Protein AF-A0A914VH78-F1 (afdb_monomer_lite)

Radius of gyration: 12.43 Å; chains: 1; bounding box: 32×19×25 Å

Sequence (62 aa):
MNDVSVGIEIVNSGDEPFPEVQEMAVAALSKAIVGRYGILPKNIVSHADFDPRNKEDVSGYF

Secondary structure (DSSP, 8-state):
-GGG---------SSSPPPHHHHHHHHHHHHHHHHHHT--GGG---STTT-TTT--PSPTT-

Foldseek 3Di:
DVVPDDDDDADDPLPDAGDPVSVVVCVVVVVVVCVVPVDDPVNPDFPCVVVVPPDCPPRPRD

InterPro domains:
  IPR002502 N-acetylmuramoyl-L-alanine amidase domain [PF01510] (1-57)
  IPR002502 N-acetylmuramoyl-L-alanine amidase domain [cd06583] (2-57)
  IPR036505 N-acetylmuramoyl-L-alanine amidase/PGRP domain superfamily [G3DSA:3.40.80.10] (1-62)
  IPR036505 N-acetylmuramoyl-L-alanine amidase/PGRP domain superfamily [SSF55846] (1-57)
  IPR051206 N-acetylmuramoyl-L-alanine amidase 2 [PTHR30417] (1-57)

pLDDT: mean 85.01, std 13.75, range [56.81, 98.06]

Organism: NCBI:txid2011161

Structure (mmCIF, N/CA/C/O backbone):
data_AF-A0A914VH78-F1
#
_entry.id   AF-A0A914VH78-F1
#
loop_
_atom_site.group_PDB
_atom_site.id
_atom_site.type_symbol
_atom_site.label_atom_id
_atom_site.label_alt_id
_atom_site.label_comp_id
_atom_site.label_asym_id
_atom_site.label_entity_id
_atom_site.label_seq_id
_atom_site.pdbx_PDB_ins_code
_atom_site.Cartn_x
_atom_site.Cartn_y
_atom_site.Cartn_z
_atom_site.occupancy
_atom_site.B_iso_or_equiv
_atom_site.auth_seq_id
_atom_site.auth_comp_id
_atom_site.auth_asym_id
_atom_site.auth_atom_id
_atom_site.pdbx_PDB_model_num
ATOM 1 N N . MET A 1 1 ? 4.100 -9.748 10.777 1.00 69.38 1 MET A N 1
ATOM 2 C CA . MET A 1 1 ? 2.915 -8.882 10.594 1.00 69.38 1 MET A CA 1
ATOM 3 C C . MET A 1 1 ? 1.797 -9.557 9.794 1.00 69.38 1 MET A C 1
ATOM 5 O O . MET A 1 1 ? 0.706 -9.013 9.724 1.00 69.38 1 MET A O 1
ATOM 9 N N . ASN A 1 2 ? 2.030 -10.761 9.260 1.00 77.19 2 ASN A N 1
ATOM 10 C CA . ASN A 1 2 ? 1.143 -11.446 8.313 1.00 77.19 2 ASN A CA 1
ATOM 11 C C . ASN A 1 2 ? -0.256 -11.780 8.864 1.00 77.19 2 ASN A C 1
ATOM 13 O O . ASN A 1 2 ? -1.183 -11.937 8.083 1.00 77.19 2 ASN A O 1
ATOM 17 N N . ASP A 1 3 ? -0.425 -11.839 10.186 1.00 86.00 3 ASP A N 1
ATOM 1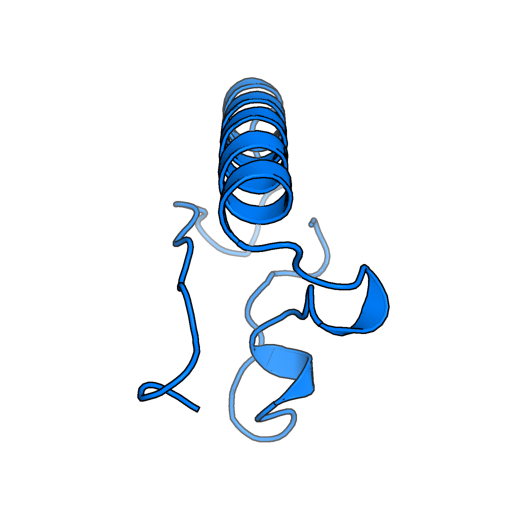8 C CA . ASP A 1 3 ? -1.704 -12.202 10.812 1.00 86.00 3 ASP A CA 1
ATOM 19 C C . ASP A 1 3 ? -2.728 -11.051 10.831 1.00 86.00 3 ASP A C 1
ATOM 21 O O . ASP A 1 3 ? -3.914 -11.282 11.055 1.00 86.00 3 ASP A O 1
ATOM 25 N N . VAL A 1 4 ? -2.287 -9.801 10.630 1.00 90.38 4 VAL A N 1
ATOM 26 C CA . VAL A 1 4 ? -3.114 -8.583 10.798 1.00 90.38 4 VAL A CA 1
ATOM 27 C C . VAL A 1 4 ? -2.903 -7.557 9.679 1.00 90.38 4 VAL A C 1
ATOM 29 O O . VAL A 1 4 ? -3.070 -6.355 9.872 1.00 90.38 4 VAL A O 1
ATOM 32 N N . SER A 1 5 ? -2.491 -8.028 8.506 1.00 92.12 5 SER A N 1
ATOM 33 C CA . SER A 1 5 ? -1.992 -7.215 7.398 1.00 92.12 5 SER A CA 1
ATOM 34 C C . SER A 1 5 ? -2.655 -7.629 6.086 1.00 92.12 5 SER A C 1
ATOM 36 O O . SER A 1 5 ? -3.018 -8.789 5.898 1.00 92.12 5 SER A O 1
ATOM 38 N N . VAL A 1 6 ? -2.810 -6.667 5.175 1.00 93.56 6 VAL A N 1
ATOM 39 C CA . VAL A 1 6 ? -3.153 -6.921 3.773 1.00 93.56 6 VAL A CA 1
ATOM 40 C C . VAL A 1 6 ? -1.971 -6.455 2.932 1.00 93.56 6 VAL A C 1
ATOM 42 O O . VAL A 1 6 ? -1.668 -5.265 2.920 1.00 93.56 6 VAL A O 1
ATOM 45 N N . GLY A 1 7 ? -1.297 -7.391 2.265 1.00 93.06 7 GLY A N 1
ATOM 46 C CA . GLY A 1 7 ? -0.229 -7.085 1.313 1.00 93.06 7 GLY A CA 1
ATOM 47 C C . GLY A 1 7 ? -0.796 -6.746 -0.066 1.00 93.06 7 GLY A C 1
ATOM 48 O O . GLY A 1 7 ? -1.713 -7.420 -0.538 1.00 93.06 7 GLY A O 1
ATOM 49 N N . ILE A 1 8 ? -0.253 -5.707 -0.703 1.00 93.12 8 ILE A N 1
ATOM 50 C CA . ILE A 1 8 ? -0.522 -5.357 -2.102 1.00 93.12 8 ILE A CA 1
ATOM 51 C C . ILE A 1 8 ? 0.818 -5.395 -2.831 1.00 93.12 8 ILE A C 1
ATOM 53 O O . ILE A 1 8 ? 1.680 -4.564 -2.573 1.00 93.12 8 ILE A O 1
ATOM 57 N N . GLU A 1 9 ? 0.976 -6.358 -3.734 1.00 91.56 9 GLU A N 1
ATOM 58 C CA . GLU A 1 9 ? 2.175 -6.495 -4.561 1.00 91.56 9 GLU A CA 1
ATOM 59 C C . GLU A 1 9 ? 2.001 -5.706 -5.861 1.00 91.56 9 GLU A C 1
ATOM 61 O O . GLU A 1 9 ? 0.999 -5.869 -6.566 1.00 91.56 9 GLU A O 1
ATOM 66 N N . ILE A 1 10 ? 2.977 -4.859 -6.185 1.00 90.88 10 ILE A N 1
ATOM 67 C CA . ILE A 1 10 ? 2.978 -4.032 -7.395 1.00 90.88 10 ILE A CA 1
ATOM 68 C C . ILE A 1 10 ? 4.133 -4.499 -8.275 1.00 90.88 10 ILE A C 1
ATOM 70 O O . ILE A 1 10 ? 5.291 -4.456 -7.868 1.00 90.88 10 ILE A O 1
ATOM 74 N N . VAL A 1 11 ? 3.821 -4.978 -9.479 1.00 91.56 11 VAL A N 1
ATOM 75 C CA . VAL A 1 11 ? 4.835 -5.506 -10.400 1.00 91.56 11 VAL A CA 1
ATOM 76 C C . VAL A 1 11 ? 5.666 -4.358 -10.964 1.00 91.56 11 VAL A C 1
ATOM 78 O O . VAL A 1 11 ? 5.153 -3.552 -11.739 1.00 91.56 11 VAL A O 1
ATOM 81 N N . ASN A 1 12 ? 6.948 -4.334 -10.615 1.00 89.19 12 ASN A N 1
ATOM 82 C CA . ASN A 1 12 ? 7.948 -3.383 -11.088 1.00 89.19 12 ASN A CA 1
ATOM 83 C C . ASN A 1 12 ? 9.329 -4.061 -11.060 1.00 89.19 12 ASN A C 1
ATOM 85 O O . ASN A 1 12 ? 9.557 -4.965 -10.253 1.00 89.19 12 ASN A O 1
ATOM 89 N N . SER A 1 13 ? 10.238 -3.667 -11.952 1.00 85.94 13 SER A N 1
ATOM 90 C CA 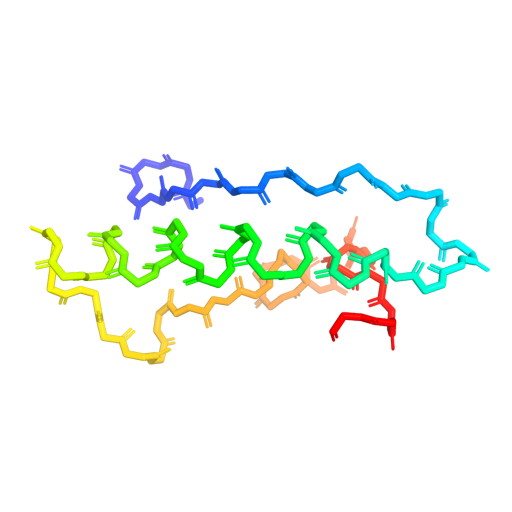. SER A 1 13 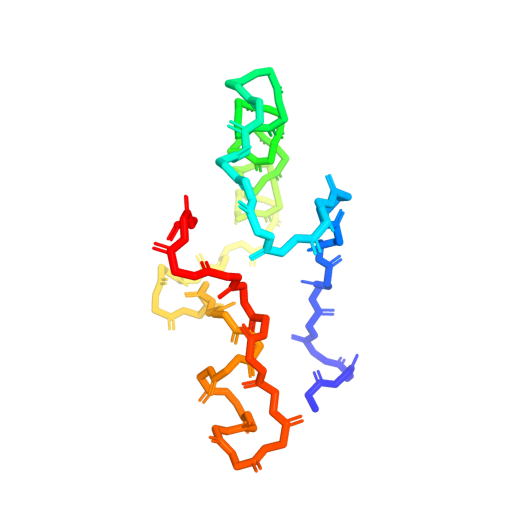? 11.604 -4.212 -12.011 1.00 85.94 13 SER A CA 1
ATOM 91 C C . SER A 1 13 ? 12.535 -3.656 -10.926 1.00 85.94 13 SER A C 1
ATOM 93 O O . SER A 1 13 ? 13.601 -4.222 -10.692 1.00 85.94 13 SER A O 1
ATOM 95 N N . GLY A 1 14 ? 12.134 -2.582 -10.240 1.00 83.94 14 GLY A N 1
ATOM 96 C CA . GLY A 1 14 ? 12.885 -1.909 -9.179 1.00 83.94 14 GLY A CA 1
ATOM 97 C C . GLY A 1 14 ? 13.812 -0.793 -9.668 1.00 83.94 14 GLY A C 1
ATOM 98 O O . GLY A 1 14 ? 14.258 0.015 -8.856 1.00 83.94 14 GLY A O 1
ATOM 99 N N . ASP A 1 15 ? 14.078 -0.714 -10.973 1.00 85.62 15 ASP A N 1
ATOM 100 C CA . ASP A 1 15 ? 14.985 0.247 -11.616 1.00 85.62 15 ASP A CA 1
ATOM 101 C C . ASP A 1 15 ? 14.271 1.248 -12.546 1.00 85.62 15 ASP A C 1
ATOM 103 O O . ASP A 1 15 ? 14.921 2.038 -13.234 1.00 85.62 15 ASP A O 1
ATOM 107 N N . GLU A 1 16 ? 12.936 1.259 -12.529 1.00 86.50 16 GLU A N 1
ATOM 108 C CA . GLU A 1 16 ? 12.098 2.169 -13.310 1.00 86.50 16 GLU A CA 1
ATOM 109 C C . GLU A 1 16 ? 10.889 2.689 -12.505 1.00 86.50 16 GLU A C 1
ATOM 111 O O . GLU A 1 16 ? 10.437 2.016 -11.572 1.00 86.50 16 GLU A O 1
ATOM 116 N N . PRO A 1 17 ? 10.326 3.863 -12.860 1.00 90.00 17 PRO A N 1
ATOM 117 C CA . PRO A 1 17 ? 9.092 4.360 -12.257 1.00 90.00 17 PRO A CA 1
ATOM 118 C C . PRO A 1 17 ? 7.892 3.431 -12.462 1.00 90.00 17 PRO A C 1
ATOM 120 O O . PRO A 1 17 ? 7.800 2.712 -13.460 1.00 90.00 17 PRO A O 1
ATOM 123 N N . PHE A 1 18 ? 6.922 3.500 -11.552 1.00 92.25 18 PHE A N 1
ATOM 124 C CA . PHE A 1 18 ? 5.669 2.768 -11.702 1.00 92.25 18 PHE A CA 1
ATOM 125 C C . PHE A 1 18 ? 4.810 3.385 -12.820 1.00 92.25 18 PHE A C 1
ATOM 127 O O . PHE A 1 18 ? 4.713 4.608 -12.937 1.00 92.25 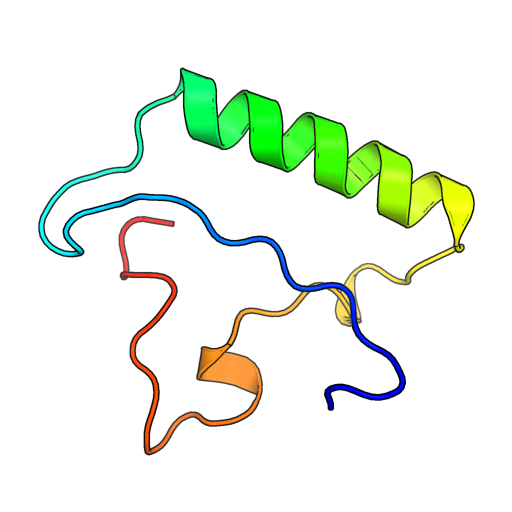18 PHE A O 1
ATOM 134 N N . PRO A 1 19 ? 4.151 2.571 -13.665 1.00 94.31 19 PRO A N 1
ATOM 135 C CA . PRO A 1 19 ? 3.169 3.084 -14.610 1.00 94.31 19 PRO A CA 1
ATOM 136 C C . PRO A 1 19 ? 2.000 3.760 -13.880 1.00 94.31 19 PRO A C 1
ATOM 138 O O . PRO A 1 19 ? 1.399 3.156 -12.993 1.00 94.31 19 PRO A O 1
ATOM 141 N N . GLU A 1 20 ? 1.590 4.950 -14.327 1.00 94.50 20 GLU A N 1
ATOM 142 C CA . GLU A 1 20 ? 0.479 5.724 -13.733 1.00 94.50 20 GLU A CA 1
ATOM 143 C C . GLU A 1 20 ? -0.801 4.882 -13.554 1.00 94.50 20 GLU A C 1
ATOM 145 O O . GLU A 1 20 ? -1.489 4.949 -12.536 1.00 94.50 20 GLU A O 1
ATOM 150 N N . VAL A 1 21 ? -1.100 4.007 -14.520 1.00 96.19 21 VAL A N 1
ATOM 151 C CA . VAL A 1 21 ? -2.256 3.099 -14.453 1.00 96.19 21 VAL A CA 1
ATOM 152 C C . VAL A 1 21 ? -2.191 2.123 -13.272 1.00 96.19 21 VAL A C 1
ATOM 154 O O . VAL A 1 21 ? -3.234 1.788 -12.707 1.00 96.19 21 VAL A O 1
ATOM 157 N N . GLN A 1 22 ? -0.994 1.675 -12.878 1.00 95.69 22 GLN A N 1
ATOM 158 C CA . GLN A 1 22 ? -0.806 0.828 -11.701 1.00 95.69 22 GLN A CA 1
ATOM 159 C C . GLN A 1 22 ? -0.973 1.643 -10.417 1.00 95.69 22 GLN A C 1
ATOM 161 O O . GLN A 1 22 ? -1.705 1.209 -9.528 1.00 95.69 22 GLN A O 1
ATOM 166 N N . GLU A 1 23 ? -0.382 2.837 -10.338 1.00 94.56 23 GLU A N 1
ATOM 167 C CA . GLU A 1 23 ? -0.533 3.734 -9.183 1.00 94.56 23 GLU A CA 1
ATOM 168 C C . GLU A 1 23 ? -2.009 4.065 -8.917 1.00 94.56 23 GLU A C 1
ATOM 170 O O . GLU A 1 23 ? -2.501 3.931 -7.793 1.00 94.56 23 GLU A O 1
ATOM 175 N N . MET A 1 24 ? -2.760 4.412 -9.969 1.00 96.88 24 MET A N 1
ATOM 176 C CA . MET A 1 24 ? -4.195 4.685 -9.877 1.00 96.88 24 MET A CA 1
ATOM 177 C C . MET A 1 24 ? -4.988 3.466 -9.388 1.00 96.88 24 MET A C 1
ATOM 179 O O . MET A 1 24 ? -5.885 3.606 -8.548 1.00 96.88 24 MET A O 1
ATOM 183 N N . ALA A 1 25 ? -4.665 2.270 -9.891 1.00 97.06 25 ALA A N 1
ATOM 184 C CA . ALA A 1 25 ? -5.320 1.032 -9.479 1.00 97.06 25 ALA A CA 1
ATOM 185 C C . ALA A 1 25 ? -5.047 0.712 -8.001 1.00 97.06 25 ALA A C 1
ATOM 187 O O . ALA A 1 25 ? -5.977 0.396 -7.252 1.00 97.06 25 ALA A O 1
ATOM 188 N N . VAL A 1 26 ? -3.796 0.864 -7.558 1.00 96.25 26 VAL A N 1
ATOM 189 C CA . VAL A 1 26 ? -3.388 0.655 -6.163 1.00 96.25 26 VAL A CA 1
ATOM 190 C C . VAL A 1 26 ? -4.054 1.674 -5.246 1.00 96.25 26 VAL A C 1
ATOM 192 O O . VAL A 1 26 ? -4.574 1.298 -4.194 1.00 96.25 26 VAL A O 1
ATOM 195 N N . ALA A 1 27 ? -4.128 2.945 -5.647 1.00 96.06 27 ALA A N 1
ATOM 196 C CA . ALA A 1 27 ? -4.801 3.984 -4.875 1.00 96.06 27 ALA A CA 1
ATOM 197 C C . ALA A 1 27 ? -6.303 3.697 -4.712 1.00 96.06 27 ALA A C 1
ATOM 199 O O . ALA A 1 27 ? -6.855 3.861 -3.619 1.00 96.06 27 ALA A O 1
ATOM 200 N N . ALA A 1 28 ? -6.976 3.249 -5.777 1.00 98.00 28 ALA A N 1
ATOM 201 C CA . ALA A 1 28 ? -8.389 2.882 -5.730 1.00 98.00 28 ALA A CA 1
ATOM 202 C C . ALA A 1 28 ? -8.636 1.669 -4.816 1.00 98.00 28 ALA A C 1
ATOM 204 O O . ALA A 1 28 ? -9.520 1.716 -3.954 1.00 98.00 28 ALA A O 1
ATOM 205 N N . LEU A 1 29 ? -7.823 0.616 -4.952 1.00 97.50 29 LEU A N 1
ATOM 206 C CA . LEU A 1 29 ? -7.905 -0.582 -4.115 1.00 97.50 29 LEU A CA 1
ATOM 207 C C . LEU A 1 29 ? -7.635 -0.259 -2.639 1.00 97.50 29 LEU A C 1
ATOM 209 O O . LEU A 1 29 ? -8.410 -0.650 -1.764 1.00 97.50 29 LEU A O 1
ATOM 213 N N . SER A 1 30 ? -6.585 0.516 -2.366 1.00 96.81 30 SER A N 1
ATOM 214 C CA . SER A 1 30 ? -6.209 0.938 -1.014 1.00 96.81 30 SER A CA 1
ATOM 215 C C . SER A 1 30 ? -7.341 1.706 -0.335 1.00 96.81 30 SER A C 1
ATOM 217 O O . SER A 1 30 ? -7.713 1.388 0.794 1.00 96.81 30 SER A O 1
ATOM 219 N N . LYS A 1 31 ? -7.971 2.659 -1.037 1.00 97.31 31 LYS A N 1
ATOM 220 C CA . LYS A 1 31 ? -9.133 3.400 -0.514 1.00 97.31 31 LYS A CA 1
ATOM 221 C C . LYS A 1 31 ? -10.305 2.477 -0.179 1.00 97.31 31 LYS A C 1
ATOM 223 O O . LYS A 1 31 ? -10.942 2.661 0.859 1.00 97.31 31 LYS A O 1
ATOM 228 N N . ALA A 1 32 ? -10.579 1.478 -1.019 1.00 98.06 32 ALA A N 1
ATOM 229 C CA . ALA A 1 32 ? -11.650 0.516 -0.771 1.00 98.06 32 ALA A CA 1
ATOM 230 C C . ALA A 1 32 ? -11.382 -0.340 0.481 1.00 98.06 32 ALA A C 1
ATOM 232 O O . ALA A 1 32 ? -12.280 -0.525 1.304 1.00 98.06 32 ALA A O 1
ATOM 233 N N . ILE A 1 33 ? -10.147 -0.820 0.662 1.00 97.56 33 ILE A N 1
ATOM 234 C CA . ILE A 1 33 ? -9.739 -1.607 1.837 1.00 97.56 33 ILE A CA 1
ATOM 235 C C . ILE A 1 33 ? -9.796 -0.747 3.106 1.00 97.56 33 ILE A C 1
ATOM 237 O O . ILE A 1 33 ? -10.394 -1.162 4.101 1.00 97.56 33 ILE A O 1
ATOM 241 N N . VAL A 1 34 ? -9.247 0.472 3.063 1.00 97.44 34 VAL A N 1
ATOM 242 C CA . VAL A 1 34 ? -9.289 1.425 4.184 1.00 97.44 34 VAL A CA 1
ATOM 243 C C . VAL A 1 34 ? -10.728 1.687 4.621 1.00 97.44 34 VAL A C 1
ATOM 245 O O . VAL A 1 34 ? -11.033 1.567 5.806 1.00 97.44 34 VAL A O 1
ATOM 248 N N . GLY A 1 35 ? -11.624 1.981 3.673 1.00 97.62 35 GLY A N 1
ATOM 249 C CA . GLY A 1 35 ? -13.037 2.226 3.965 1.00 97.62 35 GLY A CA 1
ATOM 250 C C . GLY A 1 35 ? -13.755 1.004 4.540 1.00 97.62 35 GLY A C 1
ATOM 251 O O . GLY A 1 35 ? -14.583 1.145 5.437 1.00 97.62 35 GLY A O 1
ATOM 252 N N . ARG A 1 36 ? -13.414 -0.202 4.072 1.00 97.75 36 ARG A N 1
ATOM 253 C CA . ARG A 1 36 ? -14.025 -1.453 4.540 1.00 97.75 36 ARG A CA 1
ATOM 254 C C . ARG A 1 36 ? -13.631 -1.817 5.972 1.00 97.75 36 ARG A C 1
ATOM 256 O O . ARG A 1 36 ? -14.465 -2.353 6.697 1.00 97.75 36 ARG A O 1
ATOM 263 N N . TYR A 1 37 ? -12.382 -1.564 6.361 1.00 96.88 37 TYR A N 1
ATOM 264 C CA . TYR A 1 37 ? -11.825 -2.032 7.637 1.00 96.88 37 TYR A CA 1
ATOM 265 C C . TYR A 1 37 ? -11.519 -0.916 8.644 1.00 96.88 37 TYR A C 1
ATOM 267 O O . TYR A 1 37 ? -11.072 -1.207 9.750 1.00 96.88 37 TYR A O 1
ATOM 275 N N . GLY A 1 38 ? -11.753 0.353 8.295 1.00 96.75 38 GLY A N 1
ATOM 276 C CA . GLY A 1 38 ? -11.482 1.487 9.184 1.00 96.75 38 GLY A CA 1
ATOM 277 C C . GLY A 1 38 ? -9.994 1.655 9.505 1.00 96.75 38 GLY A C 1
ATOM 278 O O . GLY A 1 38 ? -9.637 2.019 10.625 1.00 96.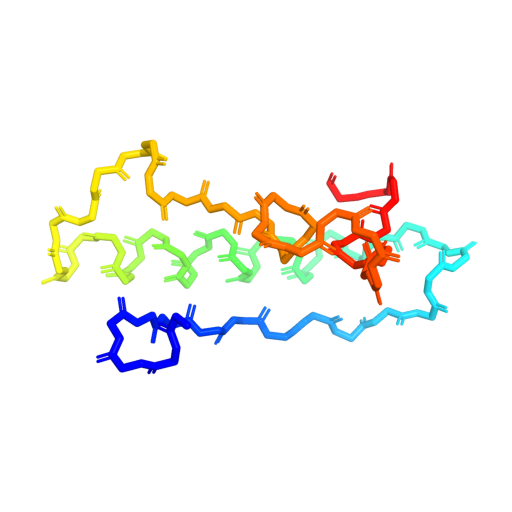75 38 GLY A O 1
ATOM 279 N N . ILE A 1 39 ? -9.119 1.349 8.543 1.00 96.19 39 ILE A N 1
ATOM 280 C CA . ILE A 1 39 ? -7.664 1.410 8.732 1.00 96.19 39 ILE A CA 1
ATOM 281 C C . ILE A 1 39 ? -7.244 2.868 8.936 1.00 96.19 39 ILE A C 1
ATOM 283 O O . ILE A 1 39 ? -7.565 3.743 8.134 1.00 96.19 39 ILE A O 1
ATOM 287 N N . LEU A 1 40 ? -6.508 3.138 10.015 1.00 94.94 40 LEU A N 1
ATOM 288 C CA . LEU A 1 40 ? -5.971 4.472 10.274 1.00 94.94 40 LEU A CA 1
ATOM 289 C C . LEU A 1 40 ? -4.847 4.797 9.278 1.00 94.94 40 LEU A C 1
ATOM 291 O O . LEU A 1 40 ? -4.029 3.918 9.013 1.00 94.94 40 LEU A O 1
ATOM 295 N N . PRO A 1 41 ? -4.710 6.052 8.809 1.00 89.94 41 PRO A N 1
ATOM 296 C CA . PRO A 1 41 ? -3.672 6.428 7.844 1.00 89.94 41 PRO A CA 1
ATOM 297 C C . PRO A 1 41 ? -2.248 6.030 8.257 1.00 89.94 41 PRO A C 1
ATOM 299 O O . PRO A 1 41 ? -1.472 5.581 7.428 1.00 89.94 41 PRO A O 1
ATOM 302 N N . LYS A 1 42 ? -1.927 6.107 9.556 1.00 92.25 42 LYS A N 1
ATOM 303 C CA . LYS A 1 42 ? -0.620 5.710 10.114 1.00 92.25 42 LYS A CA 1
ATOM 304 C C . LYS A 1 42 ? -0.298 4.209 10.012 1.00 92.25 42 LYS A C 1
ATOM 306 O O . LYS A 1 42 ? 0.818 3.819 10.323 1.00 92.25 42 LYS A O 1
ATOM 311 N N . ASN A 1 43 ? -1.283 3.380 9.665 1.00 92.69 43 ASN A N 1
ATOM 312 C CA . ASN A 1 43 ? -1.130 1.934 9.494 1.00 92.69 43 ASN A CA 1
ATOM 313 C C . ASN A 1 43 ? -1.001 1.541 8.009 1.00 92.69 43 ASN A C 1
ATOM 315 O O . ASN A 1 43 ? -1.010 0.354 7.696 1.00 92.69 43 ASN A O 1
ATOM 319 N N . ILE A 1 44 ? -0.923 2.519 7.102 1.00 91.75 44 ILE A N 1
ATOM 320 C CA . ILE A 1 44 ? -0.547 2.309 5.704 1.00 91.75 44 ILE A CA 1
ATOM 321 C C . ILE A 1 44 ? 0.968 2.483 5.654 1.00 91.75 44 ILE A C 1
ATOM 323 O O . ILE A 1 44 ? 1.464 3.586 5.869 1.00 91.75 44 ILE A O 1
ATOM 327 N N . VAL A 1 45 ? 1.687 1.384 5.457 1.00 89.44 45 VAL A N 1
ATOM 328 C CA . VAL A 1 45 ? 3.147 1.322 5.586 1.00 89.44 45 VAL A CA 1
ATOM 329 C C . VAL A 1 45 ? 3.750 0.563 4.412 1.00 89.44 45 VAL A C 1
ATOM 331 O O . VAL A 1 45 ? 3.098 -0.311 3.835 1.00 89.44 45 VAL A O 1
ATOM 334 N N . SER A 1 46 ? 4.992 0.892 4.075 1.00 85.50 46 SER A N 1
ATOM 335 C CA . SER A 1 46 ? 5.814 0.105 3.160 1.00 85.50 46 SER A CA 1
ATOM 336 C C . SER A 1 46 ? 6.351 -1.149 3.857 1.00 85.50 46 SER A C 1
ATOM 338 O O . SER A 1 46 ? 6.320 -1.275 5.084 1.00 85.50 46 SER A O 1
ATOM 340 N N . HIS A 1 47 ? 6.872 -2.094 3.080 1.00 78.12 47 HIS A N 1
ATOM 341 C CA . HIS A 1 47 ? 7.523 -3.272 3.649 1.00 78.12 47 HIS A CA 1
ATOM 342 C C . HIS A 1 47 ? 8.818 -2.892 4.390 1.00 78.12 47 HIS A C 1
ATOM 344 O O . HIS A 1 47 ? 9.086 -3.409 5.480 1.00 78.12 47 HIS A O 1
ATOM 350 N N . ALA A 1 48 ? 9.563 -1.922 3.848 1.00 73.12 48 ALA A N 1
ATOM 351 C CA . ALA A 1 48 ? 10.762 -1.352 4.455 1.00 73.12 48 ALA A CA 1
ATOM 352 C C . ALA A 1 48 ? 10.514 -0.711 5.836 1.00 73.12 48 ALA A C 1
ATOM 354 O O . ALA A 1 48 ? 11.389 -0.776 6.698 1.00 73.12 48 ALA A O 1
ATOM 355 N N . ASP A 1 49 ? 9.317 -0.175 6.105 1.00 73.50 49 ASP A N 1
ATOM 356 C CA . ASP A 1 49 ? 8.970 0.363 7.433 1.00 73.50 49 ASP A CA 1
ATOM 357 C C . ASP A 1 49 ? 8.952 -0.720 8.528 1.00 73.50 49 ASP A C 1
ATOM 359 O O . ASP A 1 49 ? 9.071 -0.409 9.717 1.00 73.50 49 ASP A O 1
ATOM 363 N N . PHE A 1 50 ? 8.800 -1.996 8.147 1.00 67.56 50 PHE A N 1
ATOM 364 C CA . PHE A 1 50 ? 8.673 -3.116 9.081 1.00 67.56 50 PHE A CA 1
ATOM 365 C C . PHE A 1 50 ? 9.910 -4.016 9.166 1.00 67.56 50 PHE A C 1
ATOM 367 O O . PHE A 1 50 ? 10.171 -4.590 10.226 1.00 67.56 50 PHE A O 1
ATOM 374 N N . ASP A 1 51 ? 10.684 -4.132 8.084 1.00 66.50 51 ASP A N 1
ATOM 375 C CA . ASP A 1 51 ? 11.979 -4.823 8.081 1.00 66.50 51 ASP A CA 1
ATOM 376 C C . ASP A 1 51 ? 13.059 -4.015 7.334 1.00 66.50 51 ASP A C 1
ATOM 378 O O . ASP A 1 51 ? 13.543 -4.423 6.273 1.00 66.50 51 ASP A O 1
ATOM 382 N N . PRO A 1 52 ? 13.491 -2.877 7.906 1.00 60.44 52 PRO A N 1
ATOM 383 C CA . PRO A 1 52 ? 14.388 -1.929 7.242 1.00 60.44 52 PRO A CA 1
ATOM 384 C C . PRO A 1 52 ? 15.798 -2.474 6.971 1.00 60.44 52 PRO A C 1
ATOM 386 O O . PRO A 1 52 ? 16.611 -1.796 6.352 1.00 60.44 52 PRO A O 1
ATOM 389 N N . ARG A 1 53 ? 16.139 -3.669 7.475 1.00 58.84 53 ARG A N 1
ATOM 390 C CA . ARG A 1 53 ? 17.474 -4.270 7.310 1.00 58.84 53 ARG A CA 1
ATOM 391 C C . ARG A 1 53 ? 17.536 -5.325 6.209 1.00 58.84 53 ARG A C 1
ATOM 393 O O . ARG A 1 53 ? 18.643 -5.703 5.842 1.00 58.84 53 ARG A O 1
ATOM 400 N N . ASN A 1 54 ? 16.395 -5.809 5.710 1.00 58.44 54 ASN A N 1
ATOM 401 C CA . ASN A 1 54 ? 16.349 -6.921 4.752 1.00 58.44 54 ASN A CA 1
ATOM 402 C C . ASN A 1 54 ? 15.460 -6.659 3.521 1.00 58.44 54 ASN A C 1
ATOM 404 O O . ASN A 1 54 ? 15.307 -7.568 2.699 1.00 58.44 54 ASN A O 1
ATOM 408 N N . LYS A 1 55 ? 14.836 -5.476 3.406 1.00 58.25 55 LYS A N 1
ATOM 409 C CA . LYS A 1 55 ? 13.815 -5.167 2.394 1.00 58.25 55 LYS A CA 1
ATOM 410 C C . LYS A 1 55 ? 13.989 -3.754 1.832 1.00 58.25 55 LYS A C 1
ATOM 412 O O . LYS A 1 55 ? 13.980 -2.789 2.589 1.00 58.25 55 LYS A O 1
ATOM 417 N N . GLU A 1 56 ? 14.169 -3.663 0.514 1.00 61.00 56 GLU A N 1
ATOM 418 C CA . GLU A 1 56 ? 14.289 -2.408 -0.257 1.00 61.00 56 GLU A CA 1
ATOM 419 C C . GLU A 1 56 ? 13.016 -2.102 -1.075 1.00 61.00 56 GLU A C 1
ATOM 421 O O . GLU A 1 56 ? 12.980 -1.152 -1.850 1.00 61.00 56 GLU A O 1
ATOM 426 N N . ASP A 1 57 ? 11.966 -2.909 -0.914 1.00 56.81 57 ASP A N 1
ATOM 427 C CA . ASP A 1 57 ? 10.634 -2.700 -1.472 1.00 56.81 57 ASP A CA 1
ATOM 428 C C . ASP A 1 57 ? 9.766 -1.830 -0.534 1.00 56.81 57 ASP A C 1
ATOM 430 O O . ASP A 1 57 ? 9.708 -2.041 0.678 1.00 56.81 57 ASP A O 1
ATOM 434 N N . VAL A 1 58 ? 9.022 -0.832 -1.011 1.00 57.44 58 VAL A N 1
ATOM 435 C CA . VAL A 1 58 ? 8.864 -0.318 -2.382 1.00 57.44 58 VAL A CA 1
ATOM 436 C C . VAL A 1 58 ? 10.112 0.438 -2.852 1.00 57.44 58 VAL A C 1
ATOM 438 O O . VAL A 1 58 ? 10.751 1.116 -2.051 1.00 57.44 58 VAL A O 1
ATOM 441 N N . SER A 1 59 ? 10.471 0.322 -4.138 1.00 62.53 59 SER A N 1
ATOM 442 C CA . SER A 1 59 ? 11.599 1.081 -4.698 1.00 62.53 59 SER A CA 1
ATOM 443 C C . SER A 1 59 ? 11.413 2.581 -4.430 1.00 62.53 59 SER A C 1
ATOM 445 O O . SER A 1 59 ? 10.287 3.052 -4.269 1.00 62.53 59 SER A O 1
ATOM 447 N N . GLY A 1 60 ? 12.497 3.367 -4.430 1.00 61.59 60 GLY A N 1
ATOM 448 C CA . GLY A 1 60 ? 12.437 4.824 -4.205 1.00 61.59 60 GLY A CA 1
ATOM 449 C C . GLY A 1 60 ? 11.635 5.623 -5.248 1.00 61.59 60 GLY A C 1
ATOM 450 O O . GLY A 1 60 ? 11.666 6.851 -5.230 1.00 61.59 60 GLY A O 1
ATOM 451 N N . TYR A 1 61 ? 10.963 4.934 -6.170 1.00 60.91 61 TYR A N 1
ATOM 452 C CA . TYR A 1 61 ? 10.073 5.482 -7.181 1.00 60.91 61 TYR A CA 1
ATOM 453 C C . TYR A 1 61 ? 8.586 5.431 -6.797 1.00 60.91 61 TYR A C 1
ATOM 455 O O . TYR A 1 61 ? 7.778 5.901 -7.596 1.00 60.91 61 TYR A O 1
ATOM 463 N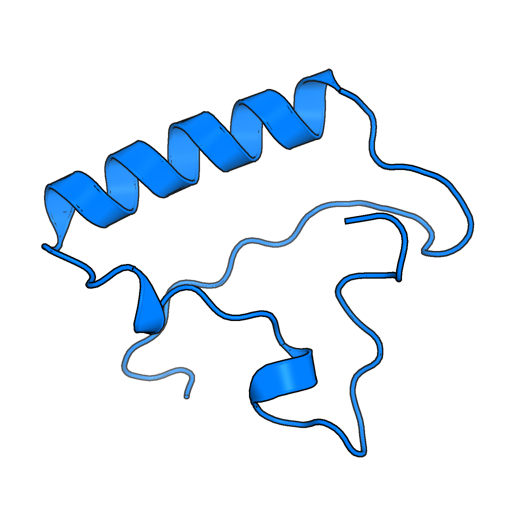 N . PHE A 1 62 ? 8.222 4.864 -5.639 1.00 67.62 62 PHE A N 1
ATOM 464 C CA . PHE A 1 62 ? 6.839 4.824 -5.145 1.00 67.62 62 PHE A CA 1
ATOM 465 C C . PHE A 1 62 ? 6.556 5.886 -4.075 1.00 67.62 62 PHE A C 1
ATOM 467 O O . PHE A 1 62 ? 7.433 6.105 -3.208 1.00 67.62 62 PHE A O 1
#